Protein AF-D0A6M0-F1 (afdb_monomer_lite)

Radius of gyration: 25.0 Å; chains: 1; bounding box: 70×40×58 Å

Foldseek 3Di:
DDQKDKDAPDADFDPDDDPVCVVVVVRVRHDFDDDDDDDDDDPVQPPDVGDDDDPCCVPVPVHPVMDMDGDDDDDPVVDPPDDPDPPPPPDD

Structure (mmCIF, N/CA/C/O backbone):
data_AF-D0A6M0-F1
#
_entry.id   AF-D0A6M0-F1
#
loop_
_atom_site.group_PDB
_atom_site.id
_atom_site.type_symbol
_atom_site.label_atom_id
_atom_site.label_alt_id
_atom_site.label_comp_id
_atom_site.label_asym_id
_atom_site.label_entity_id
_atom_site.label_seq_id
_atom_site.pdbx_PDB_ins_code
_atom_site.Cartn_x
_atom_site.Cartn_y
_atom_site.Cartn_z
_atom_site.occupancy
_atom_site.B_iso_or_equiv
_atom_site.auth_seq_id
_atom_site.auth_comp_id
_atom_site.auth_asym_id
_atom_site.auth_atom_id
_atom_site.pdbx_PDB_model_num
ATOM 1 N N . MET A 1 1 ? 4.498 -8.217 20.574 1.00 81.12 1 MET A N 1
ATOM 2 C CA . MET A 1 1 ? 5.101 -7.645 19.357 1.00 81.12 1 MET A CA 1
ATOM 3 C C . MET A 1 1 ? 4.795 -8.589 18.224 1.00 81.12 1 MET A C 1
ATOM 5 O O . MET A 1 1 ? 4.970 -9.790 18.414 1.00 81.12 1 MET A O 1
ATOM 9 N N . ASP A 1 2 ? 4.308 -8.048 17.114 1.00 88.69 2 ASP A N 1
ATOM 10 C CA . ASP A 1 2 ? 4.011 -8.829 15.917 1.00 88.69 2 ASP A CA 1
ATOM 11 C C . ASP A 1 2 ? 5.309 -9.305 15.264 1.00 88.69 2 ASP A C 1
ATOM 13 O O . ASP A 1 2 ? 6.343 -8.641 15.354 1.00 88.69 2 ASP A O 1
ATOM 17 N N . THR A 1 3 ? 5.271 -10.476 14.630 1.00 91.06 3 THR A N 1
ATOM 18 C CA . THR A 1 3 ? 6.435 -11.061 13.950 1.00 91.06 3 THR A CA 1
ATOM 19 C C . THR A 1 3 ? 6.810 -10.271 12.701 1.00 91.06 3 THR A C 1
ATOM 21 O O . THR A 1 3 ? 7.993 -10.065 12.435 1.00 91.06 3 THR A O 1
ATOM 24 N N . VAL A 1 4 ? 5.804 -9.794 11.967 1.00 93.19 4 VAL A N 1
ATOM 25 C CA . VAL A 1 4 ? 5.943 -8.965 10.771 1.00 93.19 4 VAL A CA 1
ATOM 26 C C . VAL A 1 4 ? 4.870 -7.884 10.796 1.00 93.19 4 VAL A C 1
ATOM 28 O O . VAL A 1 4 ? 3.692 -8.188 10.969 1.00 93.19 4 VAL A O 1
ATOM 31 N N . LEU A 1 5 ? 5.270 -6.634 10.575 1.00 92.88 5 LEU A N 1
ATOM 32 C CA . LEU A 1 5 ? 4.364 -5.500 10.432 1.00 92.88 5 LEU A CA 1
ATOM 33 C C . LEU A 1 5 ? 4.734 -4.697 9.181 1.00 92.88 5 LEU A C 1
ATOM 35 O O . LEU A 1 5 ? 5.884 -4.300 8.998 1.00 92.88 5 LEU A O 1
ATOM 39 N N . MET A 1 6 ? 3.735 -4.441 8.337 1.00 90.88 6 MET A N 1
ATOM 40 C CA . MET A 1 6 ? 3.831 -3.563 7.171 1.00 90.88 6 MET A CA 1
ATOM 41 C C . MET A 1 6 ? 2.995 -2.312 7.414 1.00 90.88 6 MET A C 1
ATOM 43 O O . MET A 1 6 ? 1.784 -2.411 7.603 1.00 90.88 6 MET A O 1
ATOM 47 N N . LEU A 1 7 ? 3.627 -1.141 7.370 1.00 89.00 7 LEU A N 1
ATOM 48 C CA . LEU A 1 7 ? 2.943 0.142 7.517 1.00 89.00 7 LEU A CA 1
ATOM 49 C C . LEU A 1 7 ? 3.181 1.012 6.282 1.00 89.00 7 LEU A C 1
ATOM 51 O O . LEU A 1 7 ? 4.323 1.209 5.874 1.00 89.00 7 LEU A O 1
ATOM 55 N N . SER A 1 8 ? 2.121 1.563 5.690 1.00 86.94 8 SER A N 1
ATOM 56 C CA . SER A 1 8 ? 2.279 2.571 4.637 1.00 86.94 8 SER A CA 1
ATOM 57 C C . SER A 1 8 ? 2.729 3.894 5.254 1.00 86.94 8 SER A C 1
ATOM 59 O O . SER A 1 8 ? 2.137 4.349 6.229 1.00 86.94 8 SER A O 1
ATOM 61 N N . ALA A 1 9 ? 3.767 4.516 4.691 1.00 86.19 9 ALA A N 1
ATOM 62 C CA . ALA A 1 9 ? 4.298 5.776 5.216 1.00 86.19 9 ALA A CA 1
ATOM 63 C C . ALA A 1 9 ? 3.319 6.951 5.037 1.00 86.19 9 ALA A C 1
ATOM 65 O O . ALA A 1 9 ? 3.282 7.857 5.864 1.00 86.19 9 ALA A O 1
ATOM 66 N N . TYR A 1 10 ? 2.521 6.922 3.965 1.00 86.06 10 TYR A N 1
ATOM 67 C CA . TYR A 1 10 ? 1.576 7.983 3.618 1.00 86.06 10 TYR A CA 1
ATOM 68 C C . TYR A 1 10 ? 0.280 7.370 3.096 1.00 86.06 10 TYR A C 1
ATOM 70 O O . TYR A 1 10 ? 0.042 7.318 1.886 1.00 86.06 10 TYR A O 1
ATOM 78 N N . SER A 1 11 ? -0.553 6.875 4.010 1.00 86.94 11 SER A N 1
ATOM 79 C CA . SER A 1 11 ? -1.874 6.396 3.631 1.00 86.94 11 SER A CA 1
ATOM 80 C C . SER A 1 11 ? -2.814 7.552 3.294 1.00 86.94 11 SER A C 1
ATOM 82 O O . SER A 1 11 ? -2.779 8.630 3.888 1.00 86.94 11 SER A O 1
ATOM 84 N N . GLN A 1 12 ? -3.674 7.319 2.310 1.00 88.56 12 GLN A N 1
ATOM 85 C CA . GLN A 1 12 ? -4.752 8.217 1.931 1.00 88.56 12 GLN A CA 1
ATOM 86 C C . GLN A 1 12 ? -6.093 7.503 2.076 1.00 88.56 12 GLN A C 1
ATOM 88 O O . GLN A 1 12 ? -6.207 6.286 1.907 1.00 88.56 12 GLN A O 1
ATOM 93 N N . LEU A 1 13 ? -7.134 8.280 2.364 1.00 90.00 13 LEU A N 1
ATOM 94 C CA . LEU A 1 13 ? -8.500 7.771 2.395 1.00 90.00 13 LEU A CA 1
ATOM 95 C C . LEU A 1 13 ? -9.009 7.542 0.976 1.00 90.00 13 LEU A C 1
ATOM 97 O O . LEU A 1 13 ? -8.758 8.358 0.089 1.00 90.00 13 LEU A O 1
ATOM 101 N N . SER A 1 14 ? -9.770 6.465 0.777 1.00 88.94 14 SER A N 1
ATOM 102 C CA . SER A 1 14 ? -10.378 6.188 -0.525 1.00 88.94 14 SER A CA 1
ATOM 103 C C . SER A 1 14 ? -11.318 7.324 -0.927 1.00 88.94 14 SER A C 1
ATOM 105 O O . SER A 1 14 ? -12.136 7.781 -0.119 1.00 88.94 14 SER A O 1
ATOM 107 N N . LEU A 1 15 ? -11.214 7.762 -2.182 1.00 90.69 15 LEU A N 1
ATOM 108 C CA . LEU A 1 15 ? -12.125 8.749 -2.770 1.00 90.69 15 LEU A CA 1
ATOM 109 C C . LEU A 1 15 ? -13.522 8.155 -2.987 1.00 90.69 15 LEU A C 1
ATOM 111 O O . LEU A 1 15 ? -14.523 8.776 -2.644 1.00 90.69 15 LEU A O 1
ATOM 115 N N . CYS A 1 16 ? -13.587 6.927 -3.504 1.00 90.06 16 CYS A N 1
ATOM 116 C CA . CYS A 1 16 ? -14.837 6.198 -3.699 1.00 90.06 16 CYS A CA 1
ATOM 117 C C . CYS A 1 16 ? -15.056 5.254 -2.514 1.00 90.06 16 CYS A C 1
ATOM 119 O O . CYS A 1 16 ? -14.249 4.350 -2.277 1.00 90.06 16 CYS A O 1
ATOM 121 N N . ARG A 1 17 ? -16.134 5.471 -1.755 1.00 88.75 17 ARG A N 1
ATOM 122 C CA . ARG A 1 17 ? -16.409 4.756 -0.500 1.00 88.75 17 ARG A CA 1
ATOM 123 C C . ARG A 1 17 ? -17.714 3.984 -0.571 1.00 88.75 17 ARG A C 1
ATOM 125 O O . ARG A 1 17 ? -18.674 4.415 -1.205 1.00 88.75 17 ARG A O 1
ATOM 132 N N . THR A 1 18 ? -17.750 2.845 0.111 1.00 91.88 18 THR A N 1
ATOM 133 C CA . THR A 1 18 ? -18.963 2.034 0.252 1.00 91.88 18 THR A CA 1
ATOM 134 C C . THR A 1 18 ? -19.535 2.163 1.661 1.00 91.88 18 THR A C 1
ATOM 136 O O . THR A 1 18 ? -18.835 2.488 2.620 1.00 91.88 18 THR A O 1
ATOM 139 N N . LYS A 1 19 ? -20.826 1.854 1.823 1.00 92.69 19 LYS A N 1
ATOM 140 C CA . LYS A 1 19 ? -21.464 1.823 3.151 1.00 92.69 19 LYS A CA 1
ATOM 141 C C . LYS A 1 19 ? -20.824 0.782 4.078 1.00 92.69 19 LYS A C 1
ATOM 143 O O . LYS A 1 19 ? -20.744 1.009 5.277 1.00 92.69 19 LYS A O 1
ATOM 148 N N . ALA A 1 20 ? -20.321 -0.322 3.527 1.00 92.38 20 ALA A N 1
ATOM 149 C CA . ALA A 1 20 ? -19.633 -1.351 4.303 1.00 92.38 20 ALA A CA 1
ATOM 150 C C . ALA A 1 20 ? -18.332 -0.835 4.942 1.00 92.38 20 ALA A C 1
ATOM 152 O O . ALA A 1 20 ? -18.058 -1.157 6.093 1.00 92.38 20 ALA A O 1
ATOM 153 N N . MET A 1 21 ? -17.572 0.013 4.238 1.00 89.88 21 MET A N 1
ATOM 154 C CA . MET A 1 21 ? -16.351 0.627 4.785 1.00 89.88 21 MET A CA 1
ATOM 155 C C . MET A 1 21 ? -16.638 1.557 5.967 1.00 89.88 21 MET A C 1
ATOM 157 O O . MET A 1 21 ? -15.839 1.624 6.899 1.00 89.88 21 MET A O 1
ATOM 161 N N . ASN A 1 22 ? -17.792 2.231 5.941 1.00 87.56 22 ASN A N 1
ATOM 162 C CA . ASN A 1 22 ? -18.258 3.055 7.055 1.00 87.56 22 ASN A CA 1
ATOM 163 C C . ASN A 1 22 ? -18.606 2.198 8.277 1.00 87.56 22 ASN A C 1
ATOM 165 O O . ASN A 1 22 ? -18.243 2.544 9.393 1.00 87.56 22 ASN A O 1
ATOM 169 N N . LEU A 1 23 ? -19.261 1.052 8.069 1.00 93.56 23 LEU A N 1
ATOM 170 C CA . LEU A 1 23 ? -19.622 0.139 9.158 1.00 93.56 23 LEU A CA 1
ATOM 171 C C . LEU A 1 23 ? -18.395 -0.492 9.831 1.00 93.56 23 LEU A C 1
ATOM 173 O O . LEU A 1 23 ? -18.406 -0.715 11.037 1.00 93.56 23 LEU A O 1
ATOM 177 N N . SER A 1 24 ? -17.335 -0.771 9.070 1.00 90.25 24 SER A N 1
ATOM 178 C CA . SER A 1 24 ? -16.093 -1.346 9.598 1.00 90.25 24 SER A CA 1
ATOM 179 C C . SER A 1 24 ? -15.085 -0.309 10.102 1.00 90.25 24 SER A C 1
ATOM 181 O O . SER A 1 24 ? -14.013 -0.695 10.565 1.00 90.25 24 SER A O 1
ATOM 183 N N . ASN A 1 25 ? -15.395 0.992 10.016 1.00 87.12 25 ASN A N 1
ATOM 184 C CA . ASN A 1 25 ? -14.485 2.099 10.340 1.00 87.12 25 ASN A CA 1
ATOM 185 C C . ASN A 1 25 ? -13.131 2.039 9.607 1.00 87.12 25 ASN A C 1
ATOM 187 O O . ASN A 1 25 ? -12.133 2.609 10.053 1.00 87.12 25 ASN A O 1
ATOM 191 N N . TYR A 1 26 ? -13.089 1.387 8.444 1.00 86.19 26 TYR A N 1
ATOM 192 C CA . TYR A 1 26 ? -11.870 1.274 7.639 1.00 86.19 26 TYR A CA 1
ATOM 193 C C . TYR A 1 26 ? -11.386 2.634 7.111 1.00 86.19 26 TYR A C 1
ATOM 195 O O . TYR A 1 26 ? -10.223 2.810 6.747 1.00 86.19 26 TYR A O 1
ATOM 203 N N . GLU A 1 27 ? -12.284 3.619 7.109 1.00 81.12 27 GLU A N 1
ATOM 204 C CA . GLU A 1 27 ? -12.014 4.999 6.720 1.00 81.12 27 GLU A CA 1
ATOM 205 C C . GLU A 1 27 ? -11.068 5.737 7.668 1.00 81.12 27 GLU A C 1
ATOM 207 O O . GLU A 1 27 ? -10.586 6.800 7.309 1.00 81.12 27 GLU A O 1
ATOM 212 N N . ILE A 1 28 ? -10.802 5.220 8.868 1.00 85.50 28 ILE A N 1
ATOM 213 C CA . ILE A 1 28 ? -9.915 5.895 9.824 1.00 85.50 28 ILE A CA 1
ATOM 214 C C . ILE A 1 28 ? -8.453 5.549 9.533 1.00 85.50 28 ILE A C 1
ATOM 216 O O . ILE A 1 28 ? -7.580 6.408 9.622 1.00 85.50 28 ILE A O 1
ATOM 220 N N . LEU A 1 29 ? -8.184 4.289 9.183 1.00 83.44 29 LEU A N 1
ATOM 221 C CA . LEU A 1 29 ? -6.818 3.791 9.046 1.00 83.44 29 LEU A CA 1
ATOM 222 C C . LEU A 1 29 ? -6.218 4.139 7.678 1.00 83.44 29 LEU A C 1
ATOM 224 O O . LEU A 1 29 ? -5.061 4.543 7.609 1.00 83.44 29 LEU A O 1
ATOM 228 N N . GLY A 1 30 ? -7.012 4.000 6.605 1.00 80.00 30 GLY A N 1
ATOM 229 C CA . GLY A 1 30 ? -6.560 4.182 5.223 1.00 80.00 30 GLY A CA 1
ATOM 230 C C . GLY A 1 30 ? -5.449 3.192 4.848 1.00 80.00 30 GLY A C 1
ATOM 231 O O . GLY A 1 30 ? -4.326 3.280 5.323 1.00 80.00 30 GLY A O 1
ATOM 232 N N . ALA A 1 31 ? -5.721 2.232 3.967 1.00 81.38 31 ALA A N 1
ATOM 233 C CA . ALA A 1 31 ? -4.740 1.190 3.628 1.00 81.38 31 ALA A CA 1
ATOM 234 C C . ALA A 1 31 ? -4.170 1.309 2.207 1.00 81.38 31 ALA A C 1
ATOM 236 O O . ALA A 1 31 ? -3.706 0.325 1.635 1.00 81.38 31 ALA A O 1
ATOM 237 N N . GLY A 1 32 ? -4.230 2.496 1.603 1.00 86.25 32 GLY A N 1
ATOM 238 C CA . GLY A 1 32 ? -3.826 2.680 0.214 1.00 86.25 32 GLY A CA 1
ATOM 239 C C . GLY A 1 32 ? -3.513 4.123 -0.145 1.00 86.25 32 GLY A C 1
ATOM 240 O O . GLY A 1 32 ? -3.410 4.990 0.719 1.00 86.25 32 GLY A O 1
ATOM 241 N N . ILE A 1 33 ? -3.343 4.355 -1.445 1.00 89.00 33 ILE A N 1
ATOM 242 C CA . ILE A 1 33 ? -2.999 5.653 -2.027 1.00 89.00 33 ILE A CA 1
ATOM 243 C C . ILE A 1 33 ? -3.925 5.888 -3.217 1.00 89.00 33 ILE A C 1
ATOM 245 O O . ILE A 1 33 ? -4.153 4.975 -4.015 1.00 89.00 33 ILE A O 1
ATOM 249 N N . ASN A 1 34 ? -4.444 7.106 -3.356 1.00 90.38 34 ASN A N 1
ATOM 250 C CA . ASN A 1 34 ? -5.214 7.480 -4.534 1.00 90.38 34 ASN A CA 1
ATOM 251 C C . ASN A 1 34 ? -4.251 7.780 -5.686 1.00 90.38 34 ASN A C 1
ATOM 253 O O . ASN A 1 34 ? -3.278 8.515 -5.522 1.00 90.38 34 ASN A O 1
ATOM 257 N N . THR A 1 35 ? -4.514 7.207 -6.859 1.00 88.94 35 THR A N 1
ATOM 258 C CA . THR A 1 35 ? -3.622 7.326 -8.018 1.00 88.94 35 THR A CA 1
ATOM 259 C C . THR A 1 35 ? -4.393 7.775 -9.248 1.00 88.94 35 THR A C 1
ATOM 261 O O . THR A 1 35 ? -5.544 7.390 -9.450 1.00 88.94 35 THR A O 1
ATOM 264 N N . MET A 1 36 ? -3.753 8.603 -10.074 1.00 90.69 36 MET A N 1
ATOM 265 C CA . MET A 1 36 ? -4.281 8.945 -11.390 1.00 90.69 36 MET A CA 1
ATOM 266 C C . MET A 1 36 ? -3.973 7.801 -12.346 1.00 90.69 36 MET A C 1
ATOM 268 O O . MET A 1 36 ? -2.809 7.482 -12.591 1.00 90.69 36 MET A O 1
ATOM 272 N N . VAL A 1 37 ? -5.025 7.183 -12.873 1.00 90.69 37 VAL A N 1
ATOM 273 C CA . VAL A 1 37 ? -4.920 6.041 -13.781 1.00 90.69 37 VAL A CA 1
ATOM 274 C C . VAL A 1 37 ? -5.272 6.499 -15.186 1.00 90.69 37 VAL A C 1
ATOM 276 O O . VAL A 1 37 ? -6.315 7.112 -15.402 1.00 90.69 37 VAL A O 1
ATOM 279 N N . TYR A 1 38 ? -4.406 6.183 -16.144 1.00 90.75 38 TYR A N 1
ATOM 280 C CA . TYR A 1 38 ? -4.673 6.391 -17.560 1.00 90.75 38 TYR A CA 1
ATOM 281 C C . TYR A 1 38 ? -4.791 5.039 -18.261 1.00 90.75 38 TYR A C 1
ATOM 283 O O . TYR A 1 38 ? -3.944 4.164 -18.082 1.00 90.75 38 TYR A O 1
ATOM 291 N N . ILE A 1 39 ? -5.857 4.866 -19.040 1.00 92.31 39 ILE A N 1
ATOM 292 C CA . ILE A 1 39 ? -6.137 3.628 -19.766 1.00 92.31 39 ILE A CA 1
ATOM 293 C C . ILE A 1 39 ? -5.573 3.794 -21.175 1.00 92.31 39 ILE A C 1
ATOM 295 O O . ILE A 1 39 ? -6.190 4.415 -22.036 1.00 92.31 39 ILE A O 1
ATOM 299 N N . MET A 1 40 ? -4.373 3.262 -21.392 1.00 90.94 40 MET A N 1
ATOM 300 C CA . MET A 1 40 ? -3.726 3.243 -22.702 1.00 90.94 40 MET A CA 1
ATOM 301 C C . MET A 1 40 ? -2.860 2.006 -22.878 1.00 90.94 40 MET A C 1
ATOM 303 O O . MET A 1 40 ? -2.358 1.445 -21.906 1.00 90.94 40 MET A O 1
ATOM 307 N N . SER A 1 41 ? -2.610 1.648 -24.136 1.00 89.94 41 SER A N 1
ATOM 308 C CA . SER A 1 41 ? -1.519 0.740 -24.481 1.00 89.94 41 SER A CA 1
ATOM 309 C C . SER A 1 41 ? -0.205 1.508 -24.470 1.00 89.94 41 SER A C 1
ATOM 311 O O . SER A 1 41 ? 0.007 2.386 -25.305 1.00 89.94 41 SER A O 1
ATOM 313 N N . TYR A 1 42 ? 0.674 1.200 -23.517 1.00 88.88 42 TYR A N 1
ATOM 314 C CA . TYR A 1 42 ? 1.945 1.901 -23.361 1.00 88.88 42 TYR A CA 1
ATOM 315 C C . TYR A 1 42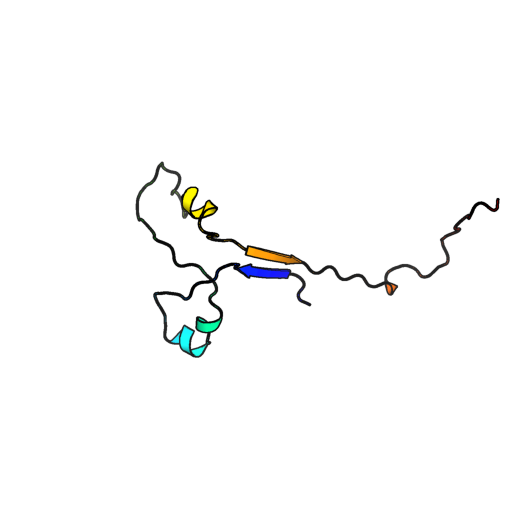 ? 3.120 0.952 -23.571 1.00 88.88 42 TYR A C 1
ATOM 317 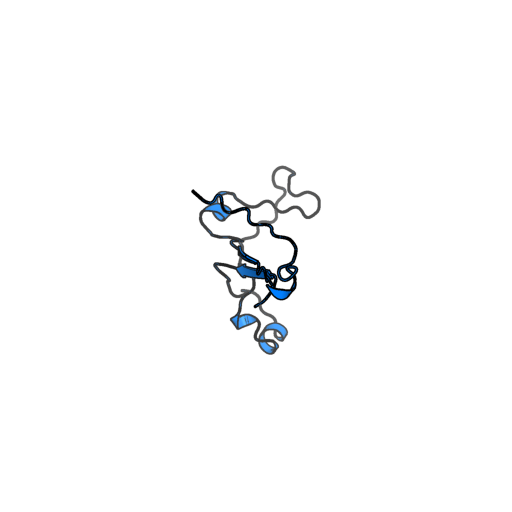O O . TYR A 1 42 ? 3.415 0.097 -22.736 1.00 88.88 42 TYR A O 1
ATOM 325 N N . ARG A 1 43 ? 3.816 1.140 -24.700 1.00 80.06 43 ARG A N 1
ATOM 326 C CA . ARG A 1 43 ? 5.085 0.472 -25.050 1.00 80.06 43 ARG A CA 1
ATOM 327 C C . ARG A 1 43 ? 5.067 -1.067 -25.003 1.00 80.06 43 ARG A C 1
ATOM 329 O O . ARG A 1 43 ? 6.130 -1.671 -24.973 1.00 80.06 43 ARG A O 1
ATOM 336 N N . GLY A 1 44 ? 3.890 -1.695 -24.989 1.00 86.81 44 GLY A N 1
ATOM 337 C CA . GLY A 1 44 ? 3.752 -3.153 -24.913 1.00 86.81 44 GLY A CA 1
ATOM 338 C C . GLY A 1 44 ? 4.161 -3.769 -23.568 1.00 86.81 44 GLY A C 1
ATOM 339 O O . GLY A 1 44 ? 4.202 -4.985 -23.463 1.00 86.81 44 GLY A O 1
ATOM 340 N N . TYR A 1 45 ? 4.441 -2.967 -22.533 1.00 86.88 45 TYR A N 1
ATOM 341 C CA . TYR A 1 45 ? 4.764 -3.466 -21.184 1.00 86.88 45 TYR A CA 1
ATOM 342 C C . TYR A 1 45 ? 3.529 -3.632 -20.288 1.00 86.88 45 TYR A C 1
ATOM 344 O O . TYR A 1 45 ? 3.651 -4.018 -19.131 1.00 86.88 45 TYR A O 1
ATOM 352 N N . ASN A 1 46 ? 2.345 -3.313 -20.807 1.00 89.00 46 ASN A N 1
ATOM 353 C CA . ASN A 1 46 ? 1.056 -3.453 -20.133 1.00 89.00 46 ASN A CA 1
ATOM 354 C C . ASN A 1 46 ? 0.256 -4.654 -20.676 1.00 89.00 46 ASN A C 1
ATOM 356 O O . ASN A 1 46 ? -0.961 -4.578 -20.835 1.00 89.00 46 ASN A O 1
ATOM 360 N N . ILE A 1 47 ? 0.961 -5.731 -21.025 1.00 90.00 47 ILE A N 1
ATOM 361 C CA . ILE A 1 47 ? 0.377 -7.013 -21.432 1.00 90.00 47 ILE A CA 1
ATOM 362 C C . ILE A 1 47 ? 0.117 -7.836 -20.161 1.00 90.00 47 ILE A C 1
ATOM 364 O O . ILE A 1 47 ? 0.919 -7.769 -19.236 1.00 90.00 47 ILE A O 1
ATOM 368 N N . GLU A 1 48 ? -0.991 -8.584 -20.116 1.00 89.69 48 GLU A N 1
ATOM 369 C CA . GLU A 1 48 ? -1.317 -9.542 -19.038 1.00 89.69 48 GLU A CA 1
ATOM 370 C C . GLU A 1 48 ? -1.242 -8.948 -17.614 1.00 89.69 48 GLU A C 1
ATOM 372 O O . GLU A 1 48 ? -0.298 -9.182 -16.865 1.00 89.69 48 GLU A O 1
ATOM 377 N N . ASP A 1 49 ? -2.246 -8.143 -17.241 1.00 90.56 49 ASP A N 1
ATOM 378 C CA . ASP A 1 49 ? -2.414 -7.488 -15.924 1.00 90.56 49 ASP A CA 1
ATOM 379 C C . ASP A 1 49 ? -1.256 -6.587 -15.449 1.00 90.56 49 ASP A C 1
ATOM 381 O O . ASP A 1 49 ? -1.323 -5.973 -14.373 1.00 90.56 49 ASP A O 1
ATOM 385 N N . ALA A 1 50 ? -0.215 -6.430 -16.268 1.00 91.00 50 ALA A N 1
ATOM 386 C CA . ALA A 1 50 ? 0.915 -5.574 -15.975 1.00 91.00 50 ALA A CA 1
ATOM 387 C C . ALA A 1 50 ? 0.511 -4.094 -15.964 1.00 91.00 50 ALA A C 1
ATOM 389 O O . ALA A 1 50 ? -0.200 -3.583 -16.835 1.00 91.00 50 ALA A O 1
ATOM 390 N N . LYS A 1 51 ? 1.023 -3.376 -14.963 1.00 89.44 51 LYS A N 1
ATOM 391 C CA . LYS A 1 51 ? 0.810 -1.939 -14.773 1.00 89.44 51 LYS A CA 1
ATOM 392 C C . LYS A 1 51 ? 2.142 -1.224 -14.896 1.00 89.44 51 LYS A C 1
ATOM 394 O O . LYS A 1 51 ? 3.121 -1.603 -14.257 1.00 89.44 51 LYS A O 1
ATOM 399 N N . VAL A 1 52 ? 2.163 -0.158 -15.687 1.00 89.88 52 VAL A N 1
ATOM 400 C CA . VAL A 1 52 ? 3.345 0.689 -15.840 1.00 89.88 52 VAL A CA 1
ATOM 401 C C . VAL A 1 52 ? 3.210 1.895 -14.920 1.00 89.88 52 VAL A C 1
ATOM 403 O O . VAL A 1 52 ? 2.260 2.667 -15.035 1.00 89.88 52 VAL A O 1
ATOM 406 N N . TYR A 1 53 ? 4.177 2.068 -14.021 1.00 89.00 53 TYR A N 1
ATOM 407 C CA . TYR A 1 53 ? 4.264 3.228 -13.136 1.00 89.00 53 TYR A CA 1
ATOM 408 C C . TYR A 1 53 ? 5.278 4.239 -13.664 1.00 89.00 53 TYR A C 1
ATOM 410 O O . TYR A 1 53 ? 6.316 3.874 -14.220 1.00 89.00 53 TYR A O 1
ATOM 418 N N . THR A 1 54 ? 5.003 5.524 -13.456 1.00 87.00 54 THR A N 1
ATOM 419 C CA . THR A 1 54 ? 5.938 6.590 -13.812 1.00 87.00 54 THR A CA 1
ATOM 420 C C . THR A 1 54 ? 7.041 6.701 -12.761 1.00 87.00 54 THR A C 1
ATOM 422 O O . THR A 1 54 ? 6.801 6.690 -11.553 1.00 87.00 54 THR A O 1
ATOM 425 N N . THR A 1 55 ? 8.282 6.824 -13.226 1.00 85.62 55 THR A N 1
ATOM 426 C CA . THR A 1 55 ? 9.463 6.906 -12.355 1.00 85.62 55 THR A CA 1
ATOM 427 C C . THR A 1 55 ? 9.442 8.151 -11.472 1.00 85.62 55 THR A C 1
ATOM 429 O O . THR A 1 55 ? 9.753 8.054 -10.292 1.00 85.62 55 THR A O 1
ATOM 432 N N . ALA A 1 56 ? 9.008 9.292 -12.014 1.00 82.44 56 ALA A N 1
ATOM 433 C CA . ALA A 1 56 ? 8.901 10.547 -11.272 1.00 82.44 56 ALA A CA 1
ATO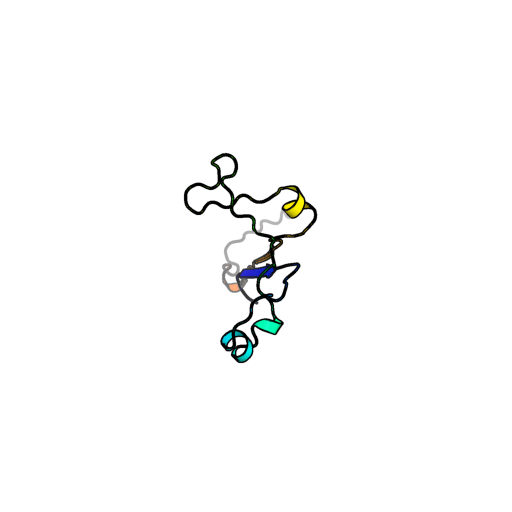M 434 C C . ALA A 1 56 ? 7.896 10.466 -10.113 1.00 82.44 56 ALA A C 1
ATOM 436 O O . ALA A 1 56 ? 8.171 10.940 -9.014 1.00 82.44 56 ALA A O 1
ATOM 437 N N . VAL A 1 57 ? 6.740 9.828 -10.327 1.00 75.44 57 VAL A N 1
ATOM 438 C CA . VAL A 1 57 ? 5.749 9.665 -9.256 1.00 75.44 57 VAL A CA 1
ATOM 439 C C . VAL A 1 57 ? 6.269 8.711 -8.190 1.00 75.44 57 VAL A C 1
ATOM 441 O O . VAL A 1 57 ? 6.019 8.953 -7.022 1.00 75.44 57 VAL A O 1
ATOM 444 N N . ARG A 1 58 ? 7.050 7.687 -8.557 1.00 70.50 58 ARG A N 1
ATOM 445 C CA . ARG A 1 58 ? 7.701 6.787 -7.592 1.00 70.50 58 ARG A CA 1
ATOM 446 C C . ARG A 1 58 ? 8.763 7.483 -6.726 1.00 70.50 58 ARG A C 1
ATOM 448 O O . ARG A 1 58 ? 9.010 7.024 -5.616 1.00 70.50 58 ARG A O 1
ATOM 455 N N . SER A 1 59 ? 9.432 8.521 -7.234 1.00 62.66 59 SER A N 1
ATOM 456 C CA . SER A 1 59 ? 10.539 9.187 -6.532 1.00 62.66 59 SER A CA 1
ATOM 457 C C . SER A 1 59 ? 10.125 10.430 -5.741 1.00 62.66 59 SER A C 1
ATOM 459 O O . SER A 1 59 ? 10.729 10.710 -4.711 1.00 62.66 59 SER A O 1
ATOM 461 N N . ILE A 1 60 ? 9.127 11.182 -6.216 1.00 53.78 60 ILE A N 1
ATOM 462 C CA . ILE A 1 60 ? 8.690 12.456 -5.614 1.00 53.78 60 ILE A CA 1
ATOM 463 C C . ILE A 1 60 ? 7.537 12.230 -4.634 1.00 53.78 60 ILE A C 1
ATOM 465 O O . ILE A 1 60 ? 7.463 12.865 -3.585 1.00 53.78 60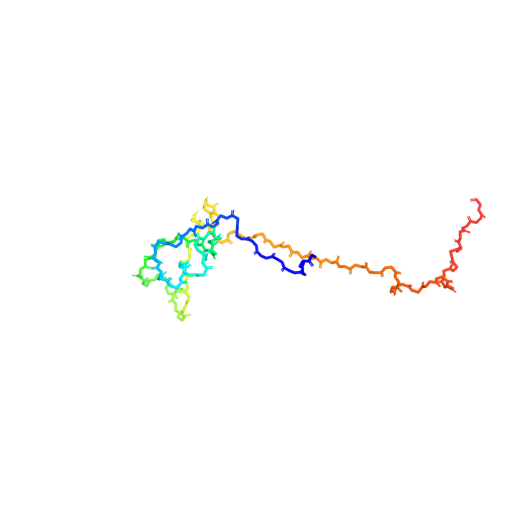 ILE A O 1
ATOM 469 N N . VAL A 1 61 ? 6.640 11.305 -4.974 1.00 56.00 61 VAL A N 1
ATOM 470 C CA . VAL A 1 61 ? 5.605 10.814 -4.073 1.00 56.00 61 VAL A CA 1
ATOM 471 C C . VAL A 1 61 ? 6.120 9.477 -3.569 1.00 56.00 61 VAL A C 1
ATOM 473 O O . VAL A 1 61 ? 6.542 8.632 -4.349 1.00 56.00 61 VAL A O 1
ATOM 476 N N . ALA A 1 62 ? 6.086 9.243 -2.267 1.00 58.53 62 ALA A N 1
ATOM 477 C CA . ALA A 1 62 ? 6.326 7.927 -1.684 1.00 58.53 62 ALA A CA 1
ATOM 478 C C . ALA A 1 62 ? 5.182 6.946 -2.038 1.00 58.53 62 ALA A C 1
ATOM 480 O O . ALA A 1 62 ? 4.601 6.295 -1.170 1.00 58.53 62 ALA A O 1
ATOM 481 N N . MET A 1 63 ? 4.799 6.876 -3.317 1.00 65.69 63 MET A N 1
ATOM 482 C CA . MET A 1 63 ? 3.732 6.040 -3.833 1.00 65.69 63 MET A CA 1
ATOM 483 C C . MET A 1 63 ? 4.170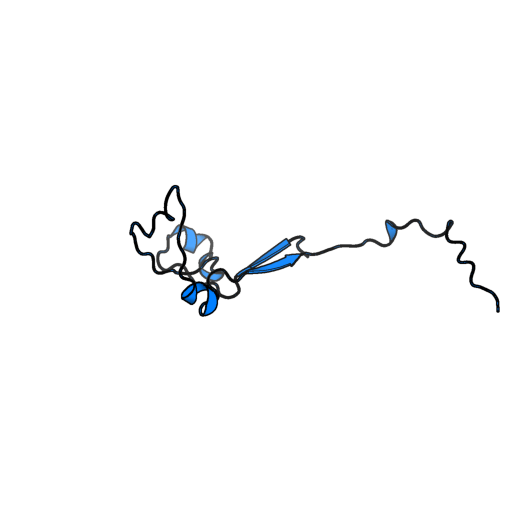 4.585 -3.672 1.00 65.69 63 MET A C 1
ATOM 485 O O . MET A 1 63 ? 5.044 4.100 -4.388 1.00 65.69 63 MET A O 1
ATOM 489 N N . GLY A 1 64 ? 3.599 3.916 -2.671 1.00 66.75 64 GLY A N 1
ATOM 490 C CA . GLY A 1 64 ? 3.980 2.561 -2.275 1.00 66.75 64 GLY A CA 1
ATOM 491 C C . GLY A 1 64 ? 5.147 2.488 -1.286 1.00 66.75 64 GLY A C 1
ATOM 492 O O . GLY A 1 64 ? 5.712 1.413 -1.112 1.00 66.75 64 GLY A O 1
ATOM 493 N N . GLY A 1 65 ? 5.520 3.594 -0.630 1.00 79.69 65 GLY A N 1
ATOM 494 C CA . GLY A 1 65 ? 6.468 3.567 0.483 1.00 79.69 65 GLY A CA 1
ATOM 495 C C . GLY A 1 65 ? 5.899 2.774 1.663 1.00 79.69 65 GLY A C 1
ATOM 496 O O . GLY A 1 65 ? 4.877 3.162 2.236 1.00 79.69 65 GLY A O 1
ATOM 497 N N . VAL A 1 66 ? 6.556 1.667 2.014 1.00 84.56 66 VAL A N 1
ATOM 498 C CA . VAL A 1 66 ? 6.162 0.771 3.110 1.00 84.56 66 VAL A CA 1
ATOM 499 C C . VAL A 1 66 ? 7.318 0.641 4.097 1.00 84.56 66 VAL A C 1
ATOM 501 O O . VAL A 1 66 ? 8.442 0.329 3.711 1.00 84.56 66 VAL A O 1
ATOM 504 N N . LEU A 1 67 ? 7.032 0.862 5.377 1.00 87.44 67 LEU A N 1
ATOM 505 C CA . LEU A 1 67 ? 7.899 0.481 6.482 1.00 87.44 67 LEU A CA 1
ATOM 506 C C . LEU A 1 67 ? 7.661 -0.991 6.803 1.00 87.44 67 LEU A C 1
ATOM 508 O O . LEU A 1 67 ? 6.532 -1.403 7.079 1.00 87.44 67 LEU A O 1
ATOM 512 N N . PHE A 1 68 ? 8.737 -1.768 6.753 1.00 91.69 68 PHE A N 1
ATOM 513 C CA . PHE A 1 68 ? 8.725 -3.189 7.058 1.00 91.69 68 PHE A CA 1
ATOM 514 C C . PHE A 1 68 ? 9.434 -3.426 8.388 1.00 91.69 68 PHE A C 1
ATOM 516 O O . PHE A 1 68 ? 10.635 -3.182 8.505 1.00 91.69 68 PHE A O 1
ATOM 523 N N . PHE A 1 69 ? 8.692 -3.893 9.388 1.00 92.94 69 PHE A N 1
ATOM 524 C CA . PHE A 1 69 ? 9.236 -4.262 10.689 1.00 92.94 69 PHE A CA 1
ATOM 525 C C . PHE A 1 69 ? 9.193 -5.777 10.846 1.00 92.94 69 PHE A C 1
ATOM 527 O O . PHE A 1 69 ? 8.158 -6.403 10.615 1.00 92.94 69 PHE A O 1
ATOM 534 N N . VAL A 1 70 ? 10.313 -6.354 11.274 1.00 93.00 70 VAL A N 1
ATOM 535 C CA . VAL A 1 70 ? 10.429 -7.780 11.588 1.00 93.00 70 VAL A CA 1
ATOM 536 C C . VAL A 1 70 ? 10.901 -7.913 13.023 1.00 93.00 70 VAL A C 1
ATOM 538 O O . VAL A 1 70 ? 11.916 -7.330 13.406 1.00 93.00 70 VAL A O 1
ATOM 541 N N . SER A 1 71 ? 10.164 -8.678 13.821 1.00 90.50 71 SER A N 1
ATOM 542 C CA . SER A 1 71 ? 10.544 -8.979 15.196 1.00 90.50 71 SER A CA 1
ATOM 543 C C . SER A 1 71 ? 11.291 -10.306 15.249 1.00 90.50 71 SER A C 1
ATOM 545 O O . SER A 1 71 ? 10.786 -11.336 14.804 1.00 90.50 71 SER A O 1
ATOM 547 N N . MET A 1 72 ? 12.491 -10.284 15.828 1.00 87.25 72 MET A N 1
ATOM 548 C CA . MET A 1 72 ? 13.243 -11.488 16.172 1.00 87.25 72 MET A CA 1
ATOM 549 C C . MET A 1 72 ? 13.227 -11.665 17.683 1.00 87.25 72 MET A C 1
ATOM 551 O O . MET A 1 72 ? 13.642 -10.778 18.431 1.00 87.25 72 MET A O 1
ATOM 555 N N . ARG A 1 73 ? 12.741 -12.821 18.135 1.00 87.19 73 ARG A N 1
ATOM 556 C CA . ARG A 1 73 ? 12.680 -13.169 19.552 1.00 87.19 73 ARG A CA 1
ATOM 557 C C . ARG A 1 73 ? 13.734 -14.219 19.863 1.00 87.19 73 ARG A C 1
ATOM 559 O O . ARG A 1 73 ? 13.767 -15.258 19.218 1.00 87.19 73 ARG A O 1
ATOM 566 N N . TRP A 1 74 ? 14.535 -13.952 20.885 1.00 84.31 74 TRP A N 1
ATOM 567 C CA . TRP A 1 74 ? 15.559 -14.861 21.386 1.00 84.31 74 TRP A CA 1
ATOM 568 C C . TRP A 1 74 ? 15.212 -15.263 22.817 1.00 84.31 74 TRP A C 1
ATOM 570 O O . TRP A 1 74 ? 14.923 -14.392 23.641 1.00 84.31 74 TRP A O 1
ATOM 580 N N . ASN A 1 75 ? 15.233 -16.562 23.118 1.00 83.81 75 ASN A N 1
ATOM 581 C CA . ASN A 1 75 ? 15.089 -17.059 24.481 1.00 83.81 75 ASN A CA 1
ATOM 582 C C . ASN A 1 75 ? 16.416 -17.646 24.953 1.00 83.81 75 ASN A C 1
ATOM 584 O O . ASN A 1 75 ? 16.934 -18.602 24.389 1.00 83.81 75 ASN A O 1
ATOM 588 N N . TRP A 1 76 ? 16.935 -17.109 26.054 1.00 75.06 76 TRP A N 1
ATOM 589 C CA . TRP A 1 76 ? 18.213 -17.541 26.622 1.00 75.06 76 TRP A CA 1
ATOM 590 C C . TRP A 1 76 ? 18.215 -18.988 27.142 1.00 75.06 76 TRP A C 1
ATOM 592 O O . TRP A 1 76 ? 19.274 -19.579 27.307 1.00 75.06 76 TRP A O 1
ATOM 602 N N . LYS A 1 77 ? 17.031 -19.563 27.384 1.00 79.75 77 LYS A N 1
ATOM 603 C CA . LYS A 1 77 ? 16.852 -20.955 27.828 1.00 79.75 77 LYS A CA 1
ATOM 604 C C . LYS A 1 77 ? 17.073 -21.981 26.715 1.00 79.75 77 LYS A C 1
ATOM 606 O O . LYS A 1 77 ? 17.245 -23.155 27.019 1.00 79.75 77 LYS A O 1
ATOM 611 N N . ASP A 1 78 ? 17.072 -21.536 25.461 1.00 70.38 78 ASP A N 1
ATOM 612 C CA . ASP A 1 78 ? 17.311 -22.399 24.303 1.00 70.38 78 ASP A CA 1
ATOM 613 C C . ASP A 1 78 ? 18.813 -22.662 24.106 1.00 70.38 78 ASP A C 1
ATOM 615 O O . ASP A 1 78 ? 19.203 -23.539 23.336 1.00 70.38 78 ASP A O 1
ATOM 619 N N . PHE A 1 79 ? 19.668 -21.930 24.833 1.00 73.06 7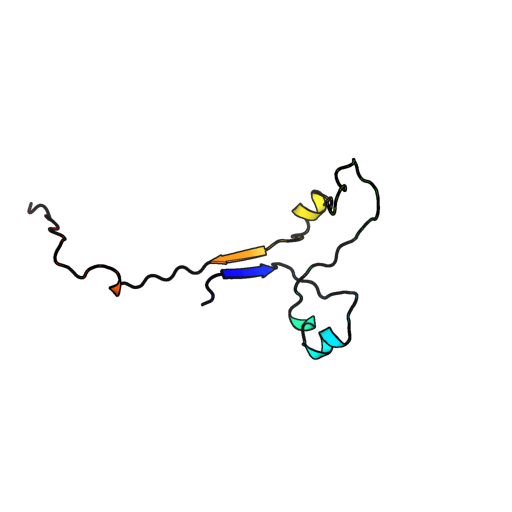9 PHE A N 1
ATOM 620 C CA . PHE A 1 79 ? 21.093 -22.207 24.896 1.00 73.06 79 PHE A CA 1
ATOM 621 C C . PHE A 1 79 ? 21.375 -23.210 26.020 1.00 73.06 79 PHE A C 1
ATOM 623 O O . PHE A 1 79 ? 20.917 -23.012 27.152 1.00 73.06 79 PHE A O 1
ATOM 630 N N . PRO A 1 80 ? 22.145 -24.277 25.749 1.00 71.75 80 PRO A N 1
ATOM 631 C CA . PRO A 1 80 ? 22.522 -25.232 26.778 1.00 71.75 80 PRO A CA 1
ATOM 632 C C . PRO A 1 80 ? 23.244 -24.504 27.917 1.00 71.75 80 PRO A C 1
ATOM 634 O O . PRO A 1 80 ? 24.245 -23.814 27.716 1.00 71.75 80 PRO A O 1
ATOM 637 N N . THR A 1 81 ? 22.699 -24.638 29.126 1.00 66.31 81 THR A N 1
ATOM 638 C CA . THR A 1 81 ? 23.257 -24.045 30.341 1.00 66.31 81 THR A CA 1
ATOM 639 C C . THR A 1 81 ? 24.511 -24.823 30.730 1.00 66.31 81 THR A C 1
ATOM 641 O O . THR A 1 81 ? 24.419 -25.896 31.309 1.00 66.31 81 THR A O 1
ATOM 644 N N . VAL A 1 82 ? 25.671 -24.283 30.355 1.00 59.16 82 VAL A N 1
ATOM 645 C CA . VAL A 1 82 ? 26.979 -24.462 31.006 1.00 59.16 82 VAL A CA 1
ATOM 646 C C . VAL A 1 82 ? 27.274 -25.887 31.508 1.00 59.16 82 VAL A C 1
ATOM 648 O O . VAL A 1 82 ? 27.215 -26.178 32.698 1.00 59.16 82 VAL A O 1
ATOM 651 N N . SER A 1 83 ? 27.696 -26.757 30.590 1.00 48.09 83 SER A N 1
ATOM 652 C CA . SER A 1 83 ? 28.659 -27.830 30.895 1.00 48.09 83 SER A CA 1
ATOM 653 C C . SER A 1 83 ? 29.697 -28.037 29.781 1.00 48.09 83 SER A C 1
ATOM 655 O O . SER A 1 83 ? 30.387 -29.050 29.773 1.00 48.09 83 SER A O 1
ATOM 657 N N . MET A 1 84 ? 29.783 -27.127 28.802 1.00 45.50 84 MET A N 1
ATOM 658 C CA . MET A 1 84 ? 30.581 -27.346 27.586 1.00 45.50 84 MET A CA 1
ATOM 659 C C . MET A 1 84 ? 31.200 -26.058 27.027 1.00 45.50 84 MET A C 1
ATOM 661 O O . MET A 1 84 ? 31.313 -25.879 25.821 1.00 45.50 84 MET A O 1
ATOM 665 N N . TYR A 1 85 ? 31.602 -25.147 27.909 1.00 48.16 85 TYR A N 1
ATOM 666 C CA . TYR A 1 85 ? 32.630 -24.175 27.563 1.00 48.16 85 TYR A CA 1
ATOM 667 C C . TYR A 1 85 ? 33.718 -24.286 28.621 1.00 48.16 85 TYR A C 1
ATOM 669 O O . TYR A 1 85 ? 33.676 -23.609 29.646 1.00 48.16 85 TYR A O 1
ATOM 677 N N . ASP A 1 86 ? 34.696 -25.146 28.339 1.00 44.16 86 ASP A N 1
ATOM 678 C CA . ASP A 1 86 ? 36.084 -24.853 28.671 1.00 44.16 86 ASP A CA 1
ATOM 679 C C . ASP A 1 86 ? 36.418 -23.518 27.997 1.00 44.16 86 ASP A C 1
ATOM 681 O O . ASP A 1 86 ? 36.968 -23.453 26.897 1.00 44.16 86 ASP A O 1
ATOM 685 N N . ILE A 1 87 ? 36.027 -22.414 28.633 1.00 54.00 87 ILE A N 1
ATOM 686 C CA . ILE A 1 87 ? 36.722 -21.158 28.416 1.00 54.00 87 ILE A CA 1
ATOM 687 C C . ILE A 1 87 ? 38.061 -21.381 29.105 1.00 54.00 87 ILE A C 1
ATOM 689 O O . ILE A 1 87 ? 38.218 -21.124 30.297 1.00 54.00 87 ILE A O 1
ATOM 693 N N . ILE A 1 88 ? 39.011 -21.926 28.346 1.00 55.44 88 ILE A N 1
ATOM 694 C CA . ILE A 1 88 ? 40.433 -21.800 28.633 1.00 55.44 88 ILE A CA 1
ATOM 695 C C . ILE A 1 88 ? 40.705 -20.297 28.543 1.00 55.44 88 ILE A C 1
ATOM 697 O O . ILE A 1 88 ? 41.051 -19.766 27.490 1.00 55.44 88 ILE A O 1
ATOM 701 N N . LEU A 1 89 ? 40.439 -19.581 29.636 1.00 53.09 89 LEU A N 1
ATOM 702 C CA . LEU A 1 89 ? 41.067 -18.295 29.868 1.00 53.09 89 LEU A CA 1
ATOM 703 C C . LEU A 1 89 ? 42.563 -18.608 29.958 1.00 53.09 89 LEU A C 1
ATOM 705 O O . LEU A 1 89 ? 42.933 -19.446 30.786 1.00 53.09 89 LEU A O 1
ATOM 709 N N . PRO A 1 90 ? 43.423 -18.015 29.115 1.00 46.97 90 PRO A N 1
ATOM 710 C CA . PRO A 1 90 ? 44.846 -18.110 29.355 1.00 46.97 90 PRO A CA 1
ATOM 711 C C . PRO A 1 90 ? 45.098 -17.429 30.699 1.00 46.97 90 PRO A C 1
ATOM 713 O O . PRO A 1 90 ? 44.844 -16.237 30.866 1.00 46.97 90 PRO A O 1
ATOM 716 N N . THR A 1 91 ? 45.505 -18.217 31.687 1.00 51.97 91 THR A N 1
ATOM 717 C CA . THR A 1 91 ? 46.160 -17.691 32.876 1.00 51.97 91 THR A CA 1
ATOM 718 C C . THR A 1 91 ? 47.553 -17.262 32.448 1.00 51.97 91 THR A C 1
ATOM 720 O O . THR A 1 91 ? 48.417 -18.125 32.333 1.00 51.97 91 THR A O 1
ATOM 723 N N . ASP A 1 92 ? 47.695 -15.975 32.134 1.00 45.78 92 ASP A N 1
ATOM 724 C CA . ASP A 1 92 ? 48.872 -15.119 32.348 1.00 45.78 92 ASP A CA 1
ATOM 725 C C . ASP A 1 92 ? 48.445 -13.644 32.226 1.00 45.78 92 ASP A C 1
ATOM 727 O O . ASP A 1 92 ? 47.832 -13.278 31.194 1.00 45.78 92 ASP A O 1
#

InterPro domains:
  IPR007120 DNA-directed RNA polymerase, subunit 2, hybrid-binding domain [PF00562] (1-55)
  IPR014724 RNA polymerase Rpb2, OB-fold [G3DSA:2.40.50.150] (1-10)
  IPR037033 DNA-directed RNA polymerase, subunit 2, hybrid-binding domain superfamily [G3DSA:2.40.270.10] (11-54)

pLDDT: mean 80.54, std 14.08, range [44.16, 93.56]

Secondary structure (DSSP, 8-state):
--SEEEEESS-B--SS--HHHHHTTHHHH--B----------TT---TT--PPPHHHHHHS-TT-EEEEE-----GGGS--SSS--------

Organism: Trypanosoma brucei gambiense (strain MHOM/CI/86/DAL972) (NCBI:txid679716)

Sequence (92 aa):
MDTVLMLSAYSQLSLCRTKAMNLSNYEILGAGINTMVYIMSYRGYNIEDAKVYTTAVRSIVAMGGVLFFVSMRWNWKDFPTVSMYDIILPTD